Protein AF-R1E2N5-F1 (afdb_monomer)

Nearest PDB structures (foldseek):
  9ema-assembly1_F  TM=9.661E-01  e=1.087E-05  Homo sapiens
  9c57-assembly1_F  TM=9.559E-01  e=1.013E-05  Homo sapiens
  7zi4-assembly1_B  TM=9.377E-01  e=1.013E-05  Homo sapiens
  9b1e-assembly1_H  TM=9.699E-01  e=1.251E-03  Saccharomyces cerevisiae W303
  8oor-assembly1_E  TM=9.744E-01  e=2.367E-03  Thermochaetoides thermophila

Secondary structure (DSSP, 8-state):
-TTTS-HHHHHHHHHHHHHHHHHTT-SS--HHHHHHHHHHS--HHHHHHHHHHTTTTTTHHHHHHHHHHHHHTT-

Solvent-accessible surface area (backbone atoms only — not comparable to full-atom values): 4450 Å² total; per-residue (Å²): 97,60,84,82,48,52,59,68,58,40,52,51,47,55,57,50,15,48,53,46,19,53,72,75,69,45,94,64,77,48,70,66,29,45,54,53,42,57,74,74,51,77,53,72,71,60,49,52,50,51,50,63,76,43,33,71,82,40,78,56,46,68,50,54,61,56,57,55,60,64,63,64,77,75,119

Organism: Emiliania huxleyi (NCBI:txid2903)

InterPro domains:
  IPR027238 RuvB-like [PTHR11093] (1-60)
  IPR041048 RuvB-like, AAA-lid domain [PF17856] (1-43)

pLDDT: mean 83.12, std 17.19, range [40.06, 97.5]

Foldseek 3Di:
DVVVAPVVVVVVLVVQQVVQCVVVVHPDRDVVSSVVVPVVDDGPVVVVVVCVVCVCVDPNVVVVVVVVVVVVVPD

Sequence (75 aa):
IGVETSLRYAIQMIIASALVCAKRKGVEVEVEDIKKVYSLFVDVKRSTQFLVEYQNEFLFSEMQDNDADMTDART

Structure (mmCIF, N/CA/C/O backbone):
data_AF-R1E2N5-F1
#
_entry.id   AF-R1E2N5-F1
#
loop_
_atom_site.group_PDB
_atom_site.id
_atom_site.type_symbol
_atom_site.label_atom_id
_atom_site.label_alt_id
_atom_site.label_comp_id
_atom_site.label_asym_id
_atom_site.label_entity_id
_atom_site.label_seq_id
_atom_site.pdbx_PDB_ins_code
_atom_site.Cartn_x
_atom_site.Cartn_y
_atom_site.Cartn_z
_atom_site.occupancy
_atom_site.B_iso_or_equiv
_atom_site.auth_seq_id
_atom_site.auth_comp_id
_atom_site.auth_asym_id
_atom_site.auth_atom_id
_atom_site.pdbx_PDB_model_num
ATOM 1 N N . ILE A 1 1 ? -7.361 -1.313 -7.197 1.00 68.94 1 ILE A N 1
ATOM 2 C CA . ILE A 1 1 ? -6.312 -2.138 -6.528 1.00 68.94 1 ILE A CA 1
ATOM 3 C C . ILE A 1 1 ? -6.141 -3.528 -7.154 1.00 68.94 1 ILE A C 1
ATOM 5 O O . ILE A 1 1 ? -5.139 -3.720 -7.825 1.00 68.94 1 ILE A O 1
ATOM 9 N N . GLY A 1 2 ? -7.059 -4.494 -6.997 1.00 71.38 2 GLY A N 1
ATOM 10 C CA . GLY A 1 2 ? -6.844 -5.878 -7.485 1.00 71.38 2 GLY A CA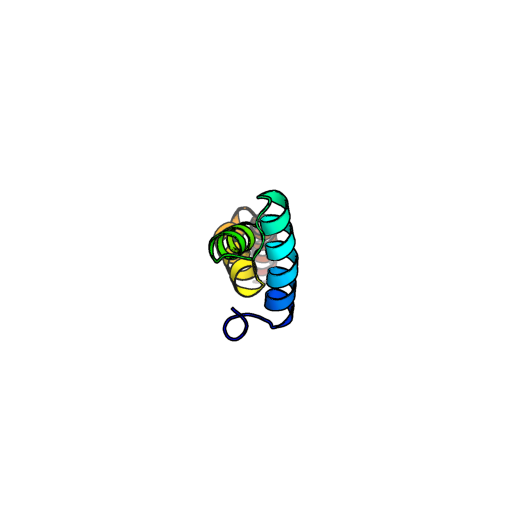 1
ATOM 11 C C . GLY A 1 2 ? -6.754 -6.056 -9.011 1.00 71.38 2 GLY A C 1
ATOM 12 O O . GLY A 1 2 ? -6.180 -7.03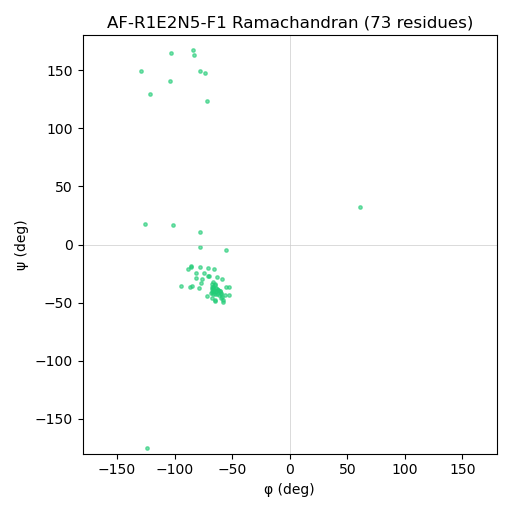6 -9.468 1.00 71.38 2 GLY A O 1
ATOM 13 N N . VAL A 1 3 ? -7.292 -5.103 -9.781 1.00 78.56 3 VAL A N 1
ATOM 14 C CA . VAL A 1 3 ? -7.208 -5.073 -11.256 1.00 78.56 3 VAL A CA 1
ATOM 15 C C . VAL A 1 3 ? -6.023 -4.227 -11.745 1.00 78.56 3 VAL A C 1
ATOM 17 O O . VAL A 1 3 ? -5.379 -4.554 -12.734 1.00 78.56 3 VAL A O 1
ATOM 20 N N . GLU A 1 4 ? -5.711 -3.135 -11.044 1.00 82.19 4 GLU A N 1
ATOM 21 C CA . GLU A 1 4 ? -4.658 -2.180 -11.438 1.00 82.19 4 GLU A CA 1
ATOM 22 C C . GLU A 1 4 ? -3.248 -2.651 -11.044 1.00 82.19 4 GLU A C 1
ATOM 24 O O . GLU A 1 4 ? -2.254 -2.317 -11.700 1.00 82.19 4 GLU A O 1
ATOM 29 N N . THR A 1 5 ? -3.167 -3.436 -9.969 1.00 86.31 5 THR A N 1
ATOM 30 C CA . THR A 1 5 ? -1.938 -3.988 -9.383 1.00 86.31 5 THR A CA 1
ATOM 31 C C . THR A 1 5 ? -2.029 -5.515 -9.306 1.00 86.31 5 THR A C 1
ATOM 33 O O . THR A 1 5 ? -2.982 -6.117 -9.791 1.00 86.31 5 THR A O 1
ATOM 36 N N . SER A 1 6 ? -1.036 -6.173 -8.701 1.00 91.19 6 SER A N 1
ATOM 37 C CA . SER A 1 6 ? -1.073 -7.631 -8.537 1.00 91.19 6 SER A CA 1
ATOM 38 C C . SER A 1 6 ? -2.069 -8.081 -7.460 1.00 91.19 6 SER A C 1
ATOM 40 O O . SER A 1 6 ? -2.204 -7.442 -6.415 1.00 91.19 6 SER A O 1
ATOM 42 N N . LEU A 1 7 ? -2.681 -9.254 -7.656 1.00 92.81 7 LEU A N 1
ATOM 43 C CA . LEU A 1 7 ? -3.526 -9.899 -6.642 1.00 92.81 7 LEU A CA 1
ATOM 44 C C . LEU A 1 7 ? -2.784 -10.091 -5.307 1.00 92.81 7 LEU A C 1
ATOM 46 O O . LEU A 1 7 ? -3.356 -9.900 -4.239 1.00 92.81 7 LEU A O 1
ATOM 50 N N . ARG A 1 8 ? -1.483 -10.401 -5.365 1.00 93.75 8 ARG A N 1
ATOM 51 C CA . ARG A 1 8 ? -0.623 -10.528 -4.179 1.00 93.75 8 ARG A CA 1
ATOM 52 C C . ARG A 1 8 ? -0.556 -9.231 -3.377 1.00 93.75 8 ARG A C 1
ATOM 54 O O . ARG A 1 8 ? -0.701 -9.266 -2.160 1.00 93.75 8 ARG A O 1
ATOM 61 N N . TYR A 1 9 ? -0.366 -8.102 -4.056 1.00 95.00 9 TYR A N 1
ATOM 62 C CA . TYR A 1 9 ? -0.350 -6.792 -3.410 1.00 95.00 9 TYR A CA 1
ATOM 63 C C . TYR A 1 9 ? -1.714 -6.470 -2.787 1.00 95.00 9 TYR A C 1
ATOM 65 O O . TYR A 1 9 ? -1.775 -6.021 -1.648 1.00 95.00 9 TYR A O 1
ATOM 73 N N . ALA A 1 10 ? -2.819 -6.796 -3.466 1.00 94.50 10 ALA A N 1
ATOM 74 C CA . ALA A 1 10 ? -4.157 -6.626 -2.898 1.00 94.50 10 ALA A CA 1
ATOM 75 C C . ALA A 1 10 ? -4.359 -7.437 -1.600 1.00 94.50 10 ALA A C 1
ATOM 77 O O . ALA A 1 10 ? -4.896 -6.906 -0.631 1.00 94.50 10 ALA A O 1
ATOM 78 N N . ILE A 1 11 ? -3.875 -8.683 -1.538 1.00 94.88 11 ILE A N 1
ATOM 79 C CA . ILE A 1 11 ? -3.923 -9.510 -0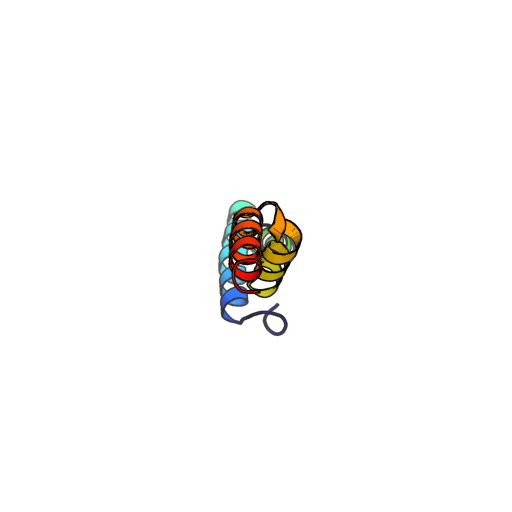.317 1.00 94.88 11 ILE A CA 1
ATOM 80 C C . ILE A 1 11 ? -3.088 -8.885 0.809 1.00 94.88 11 ILE A C 1
ATOM 82 O O . ILE A 1 11 ? -3.543 -8.816 1.951 1.00 94.88 11 ILE A O 1
ATOM 86 N N . GLN A 1 12 ? -1.891 -8.382 0.495 1.00 95.06 12 GLN A N 1
ATOM 87 C CA . GLN A 1 12 ? -1.047 -7.677 1.466 1.00 95.06 12 GLN A CA 1
ATOM 88 C C . GLN A 1 12 ? -1.745 -6.424 2.019 1.00 95.06 12 GLN A C 1
ATOM 90 O O . GLN A 1 12 ? -1.686 -6.184 3.225 1.00 95.06 12 GLN A O 1
ATOM 95 N N . MET A 1 13 ? -2.461 -5.672 1.174 1.00 95.00 13 MET A N 1
ATOM 96 C CA . MET A 1 13 ? -3.278 -4.530 1.606 1.00 95.00 13 MET A CA 1
ATOM 97 C C . MET A 1 13 ? -4.390 -4.943 2.566 1.00 95.00 13 MET A C 1
ATOM 99 O O . MET A 1 13 ? -4.553 -4.290 3.588 1.00 95.00 13 MET A O 1
ATOM 103 N N . ILE A 1 14 ? -5.105 -6.042 2.303 1.00 95.38 14 ILE A N 1
ATOM 104 C CA . ILE A 1 14 ? -6.171 -6.531 3.197 1.00 95.38 14 ILE A CA 1
ATOM 105 C C . ILE A 1 14 ? -5.618 -6.800 4.603 1.00 95.38 14 ILE A C 1
ATOM 107 O O . ILE A 1 14 ? -6.170 -6.317 5.592 1.00 95.38 14 ILE A O 1
ATOM 111 N N . ILE A 1 15 ? -4.501 -7.527 4.693 1.00 96.50 15 ILE A N 1
ATOM 112 C CA . ILE A 1 15 ? -3.884 -7.884 5.978 1.00 96.50 15 ILE A CA 1
ATOM 113 C C . ILE A 1 15 ? -3.397 -6.628 6.707 1.00 96.50 15 ILE A C 1
ATOM 115 O O . ILE A 1 15 ? -3.698 -6.430 7.883 1.00 96.50 15 ILE A O 1
ATOM 119 N N . ALA A 1 16 ? -2.667 -5.752 6.016 1.00 97.12 16 ALA A N 1
ATOM 120 C CA . ALA A 1 16 ? -2.120 -4.552 6.633 1.00 97.12 16 ALA A CA 1
ATOM 121 C C . ALA A 1 16 ? -3.218 -3.558 7.051 1.00 97.12 16 ALA A C 1
ATOM 123 O O . ALA A 1 16 ? -3.116 -2.960 8.122 1.00 97.12 16 ALA A O 1
ATOM 124 N N . SER A 1 17 ? -4.295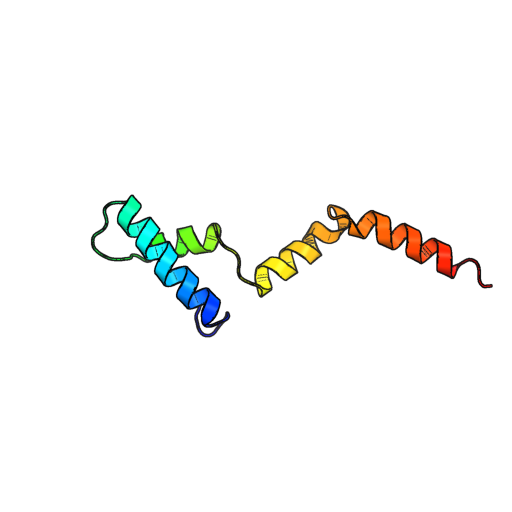 -3.412 6.274 1.00 97.31 17 SER A N 1
ATOM 125 C CA . SER A 1 17 ? -5.423 -2.544 6.635 1.00 97.31 17 SER A CA 1
ATOM 126 C C . SER A 1 17 ? -6.189 -3.076 7.84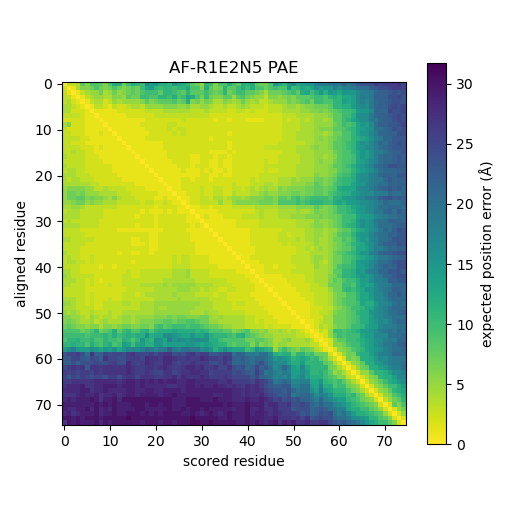1 1.00 97.31 17 SER A C 1
ATOM 128 O O . SER A 1 17 ? -6.595 -2.281 8.684 1.00 97.31 17 SER A O 1
ATOM 130 N N . ALA A 1 18 ? -6.296 -4.399 8.004 1.00 97.25 18 ALA A N 1
ATOM 131 C CA . ALA A 1 18 ? -6.843 -4.993 9.223 1.00 97.25 18 ALA A CA 1
ATOM 132 C C . ALA A 1 18 ? -5.995 -4.654 10.464 1.00 97.25 18 ALA A C 1
ATOM 134 O O . ALA A 1 18 ? -6.542 -4.331 11.518 1.00 97.25 18 ALA A O 1
ATOM 135 N N . LEU A 1 19 ? -4.661 -4.642 10.342 1.00 97.19 19 LEU A N 1
ATOM 136 C CA . LEU A 1 19 ? -3.766 -4.236 11.435 1.00 97.19 19 LEU A CA 1
ATOM 137 C C . LEU A 1 19 ? -3.894 -2.744 11.771 1.00 97.19 19 LEU A C 1
ATOM 139 O O . LEU A 1 19 ? -3.857 -2.368 12.944 1.00 97.19 19 LEU A O 1
ATOM 143 N N . VAL A 1 20 ? -4.062 -1.883 10.763 1.00 97.44 20 VAL A N 1
ATOM 144 C CA . VAL A 1 20 ? -4.300 -0.446 10.978 1.00 97.44 20 VAL A CA 1
ATOM 145 C C . VAL A 1 20 ? -5.657 -0.211 11.647 1.00 97.44 20 VAL A C 1
ATOM 147 O O . VAL A 1 20 ? -5.715 0.539 12.626 1.00 97.44 20 VAL A O 1
ATOM 150 N N . CYS A 1 21 ? -6.700 -0.921 11.210 1.00 97.50 21 CYS A N 1
ATOM 151 C CA . CYS A 1 21 ? -8.020 -0.903 11.836 1.00 97.50 21 CYS A CA 1
ATOM 152 C C . CYS A 1 21 ? -7.948 -1.333 13.312 1.00 97.50 21 CYS A C 1
ATOM 154 O O . CYS A 1 21 ? -8.427 -0.631 14.206 1.00 97.50 21 CYS A O 1
ATOM 156 N N . ALA A 1 22 ? -7.262 -2.441 13.601 1.00 97.19 22 ALA A N 1
ATOM 157 C CA . ALA A 1 22 ? -7.057 -2.907 14.970 1.00 97.19 22 ALA A CA 1
ATOM 158 C C . ALA A 1 22 ? -6.293 -1.874 15.818 1.00 97.19 22 ALA A C 1
ATOM 160 O O . ALA A 1 22 ? -6.656 -1.614 16.966 1.00 97.19 22 ALA A O 1
ATOM 161 N N . LYS A 1 23 ? -5.278 -1.212 15.245 1.00 96.56 23 LYS A N 1
ATOM 162 C CA . LYS A 1 23 ? -4.506 -0.160 15.924 1.00 96.56 23 LYS A CA 1
ATOM 163 C C . LYS A 1 23 ? -5.356 1.064 16.277 1.00 96.56 23 LYS A C 1
ATOM 165 O O . LYS A 1 23 ? -5.152 1.635 17.347 1.00 96.56 23 LYS A O 1
ATOM 170 N N . ARG A 1 24 ? -6.307 1.465 15.423 1.00 95.56 24 ARG A N 1
ATOM 171 C CA . ARG A 1 24 ? -7.271 2.542 15.737 1.00 95.56 24 ARG A CA 1
ATOM 172 C C . ARG A 1 24 ? -8.415 2.087 16.652 1.00 95.56 24 ARG A C 1
ATOM 174 O O . ARG A 1 24 ? -9.234 2.919 17.023 1.00 95.56 24 ARG A O 1
ATOM 181 N N . LYS A 1 25 ? -8.454 0.801 17.035 1.00 96.31 25 LYS A N 1
ATOM 182 C CA . LYS A 1 25 ? -9.557 0.152 17.768 1.00 96.31 25 LYS A CA 1
ATOM 183 C C . LYS A 1 25 ? -10.887 0.188 16.996 1.00 96.31 25 LYS A C 1
ATOM 185 O O . LYS A 1 25 ? -11.951 0.283 17.600 1.00 96.31 25 LYS A O 1
ATOM 190 N N . GLY A 1 26 ? -10.813 0.140 15.666 1.00 93.88 26 GLY A N 1
ATOM 191 C CA . GLY A 1 26 ? -11.972 0.058 14.782 1.00 93.88 26 GLY A CA 1
ATOM 192 C C . GLY A 1 26 ? -12.534 -1.362 14.724 1.00 93.88 26 GLY A C 1
ATOM 193 O O . GLY A 1 26 ? -11.792 -2.334 14.875 1.00 93.88 26 GLY A O 1
ATOM 194 N N . VAL A 1 27 ? -13.845 -1.469 14.511 1.00 94.69 27 VAL A N 1
ATOM 195 C CA . VAL A 1 27 ? -14.553 -2.756 14.392 1.00 94.69 27 VAL A CA 1
ATOM 196 C C . VAL A 1 27 ? -14.488 -3.293 12.960 1.00 94.69 27 VAL A C 1
ATOM 198 O O . VAL A 1 27 ? -14.345 -4.496 12.760 1.00 94.69 27 VAL A O 1
ATOM 201 N N . GLU A 1 28 ? -14.535 -2.401 11.971 1.00 96.62 28 GLU A N 1
ATOM 202 C CA . GLU A 1 28 ? -14.516 -2.736 10.547 1.00 96.62 28 GLU A CA 1
ATOM 203 C C . GLU A 1 28 ? -13.453 -1.922 9.812 1.00 96.62 28 GLU A C 1
ATOM 205 O O . GLU A 1 28 ? -13.148 -0.789 10.185 1.00 96.62 28 GLU A O 1
ATOM 210 N N . VAL A 1 29 ? -12.879 -2.502 8.759 1.00 96.62 29 VAL A N 1
ATOM 211 C CA . VAL A 1 29 ? -11.860 -1.828 7.951 1.00 96.62 29 VAL A CA 1
ATOM 212 C C . VAL A 1 29 ? -12.513 -0.724 7.129 1.00 96.62 29 VAL A C 1
ATOM 214 O O . VAL A 1 29 ? -13.409 -0.982 6.327 1.00 96.62 29 VAL A O 1
ATOM 217 N N . GLU A 1 30 ? -12.016 0.498 7.284 1.00 96.94 30 GLU A N 1
ATOM 218 C CA . GLU A 1 30 ? -12.495 1.659 6.542 1.00 96.94 30 GLU A CA 1
ATOM 219 C C . GLU A 1 30 ? -11.533 2.042 5.410 1.00 96.94 30 GLU A C 1
ATOM 221 O O . GLU A 1 30 ? -10.366 1.645 5.362 1.00 96.94 30 GLU A O 1
ATOM 226 N N . VAL A 1 31 ? -12.010 2.874 4.481 1.00 95.62 31 VAL A N 1
ATOM 227 C CA . VAL A 1 31 ? -11.195 3.368 3.357 1.00 95.62 31 VAL A CA 1
ATOM 228 C C . VAL A 1 31 ? -9.955 4.128 3.846 1.00 95.62 31 VAL A C 1
ATOM 230 O O . VAL A 1 31 ? -8.918 4.110 3.183 1.00 95.62 31 VAL A O 1
ATOM 233 N N . GLU A 1 32 ? -10.031 4.774 5.009 1.00 95.94 32 GLU A N 1
ATOM 234 C CA . GLU A 1 32 ? -8.895 5.460 5.631 1.00 95.94 32 GLU A CA 1
ATOM 235 C C . GLU A 1 32 ? -7.753 4.501 5.986 1.00 95.94 32 GLU A C 1
ATOM 237 O O . GLU A 1 32 ? -6.584 4.817 5.743 1.00 95.94 32 GLU A O 1
ATOM 242 N N . ASP A 1 33 ? -8.083 3.300 6.469 1.00 96.81 33 ASP A N 1
ATOM 243 C CA . ASP A 1 33 ? -7.105 2.260 6.787 1.00 96.81 33 ASP A CA 1
ATOM 244 C C . ASP A 1 33 ? -6.378 1.809 5.511 1.00 96.81 33 ASP A C 1
ATOM 246 O O . ASP A 1 33 ? -5.158 1.638 5.500 1.00 96.81 33 ASP A O 1
ATOM 250 N N . ILE A 1 34 ? -7.108 1.681 4.400 1.00 95.25 34 ILE A N 1
ATOM 251 C CA . ILE A 1 34 ? -6.550 1.318 3.089 1.00 95.25 34 ILE A CA 1
ATOM 252 C C . ILE A 1 34 ? -5.651 2.431 2.550 1.00 95.25 34 ILE A C 1
ATOM 254 O O . ILE A 1 34 ? -4.531 2.158 2.120 1.00 95.25 34 ILE A O 1
ATOM 258 N N . LYS A 1 35 ? -6.095 3.692 2.607 1.00 95.38 35 LYS A N 1
ATOM 259 C CA . LYS A 1 35 ? -5.306 4.850 2.153 1.00 95.38 35 LYS A CA 1
ATOM 260 C C . LYS A 1 35 ? -3.990 4.973 2.915 1.00 95.38 35 LYS A C 1
ATOM 262 O O . LYS A 1 35 ? -2.950 5.203 2.303 1.00 95.38 35 LYS A O 1
ATOM 267 N N . LYS A 1 36 ? -4.025 4.767 4.232 1.00 95.94 36 LYS A N 1
ATOM 268 C CA . LYS A 1 36 ? -2.835 4.808 5.085 1.00 95.94 36 LYS A CA 1
ATOM 269 C C . LYS A 1 36 ? -1.846 3.697 4.755 1.00 95.94 36 LYS A C 1
ATOM 271 O O . LYS A 1 36 ? -0.647 3.933 4.701 1.00 95.94 36 LYS A O 1
ATOM 276 N N . VAL A 1 37 ? -2.326 2.481 4.519 1.00 96.44 37 VAL A N 1
ATOM 277 C CA . VAL A 1 37 ? -1.452 1.375 4.109 1.00 96.44 37 VAL A CA 1
ATOM 278 C C . VAL A 1 37 ? -0.881 1.625 2.711 1.00 96.44 37 VAL A C 1
ATOM 280 O O . VAL A 1 37 ? 0.309 1.416 2.501 1.00 96.44 37 VAL A O 1
ATOM 283 N N . TYR A 1 38 ? -1.687 2.139 1.782 1.00 94.50 38 TYR A N 1
ATOM 284 C CA . TYR A 1 38 ? -1.267 2.448 0.412 1.00 94.50 38 TYR A CA 1
ATOM 285 C C . TYR A 1 38 ? -0.178 3.531 0.327 1.00 94.50 38 TYR A C 1
ATOM 287 O O . TYR A 1 38 ? 0.608 3.539 -0.626 1.00 94.50 38 TYR A O 1
ATOM 295 N N . SER A 1 39 ? -0.125 4.443 1.304 1.00 94.88 39 SER A N 1
ATOM 296 C CA . SER A 1 39 ? 0.954 5.429 1.423 1.00 94.88 39 SER A CA 1
ATOM 297 C C . SER A 1 39 ? 2.216 4.867 2.083 1.00 94.88 39 SER A C 1
ATOM 299 O O . SER A 1 39 ? 3.293 5.406 1.871 1.00 94.88 39 SER A O 1
ATOM 301 N N . LEU A 1 40 ? 2.092 3.818 2.903 1.00 95.69 40 LEU A N 1
ATOM 302 C CA . LEU A 1 40 ? 3.221 3.189 3.599 1.00 95.69 40 LEU A CA 1
ATOM 303 C C . LEU A 1 40 ? 3.914 2.123 2.748 1.00 95.69 40 LEU A C 1
ATOM 305 O O . LEU A 1 40 ? 5.129 1.968 2.822 1.00 95.69 40 LEU A O 1
ATOM 309 N N . PHE A 1 41 ? 3.145 1.376 1.960 1.00 95.12 41 PHE A N 1
ATOM 310 C CA . PHE A 1 41 ? 3.637 0.259 1.168 1.00 95.12 41 PHE A CA 1
ATOM 311 C C . PHE A 1 41 ? 3.345 0.496 -0.309 1.00 95.12 41 PHE A C 1
ATOM 313 O O . PHE A 1 41 ? 2.223 0.806 -0.712 1.00 95.12 41 PHE A O 1
ATOM 320 N N . VAL A 1 42 ? 4.383 0.344 -1.120 1.00 93.31 42 VAL A N 1
ATOM 321 C CA . VAL A 1 42 ? 4.361 0.658 -2.546 1.00 93.31 42 VAL A CA 1
ATOM 322 C C . VAL A 1 42 ? 4.274 -0.641 -3.346 1.00 93.31 42 VAL A C 1
ATOM 324 O O . VAL A 1 42 ? 4.882 -1.645 -2.981 1.00 93.31 42 VAL A O 1
ATOM 327 N N . ASP A 1 43 ? 3.493 -0.646 -4.426 1.00 94.88 43 ASP A N 1
ATOM 328 C CA . ASP A 1 43 ? 3.447 -1.782 -5.349 1.00 94.88 43 ASP A CA 1
ATOM 329 C C . ASP A 1 43 ? 4.582 -1.711 -6.377 1.00 94.88 43 ASP A C 1
ATOM 331 O O . ASP A 1 43 ? 5.214 -0.673 -6.561 1.00 94.88 43 ASP A O 1
ATOM 335 N N . VAL A 1 44 ? 4.790 -2.815 -7.098 1.00 91.62 44 VAL A N 1
ATOM 336 C CA . VAL A 1 44 ? 5.901 -2.967 -8.048 1.00 91.62 44 VAL A CA 1
ATOM 337 C C . VAL A 1 44 ? 5.973 -1.825 -9.068 1.00 91.62 44 VAL A C 1
ATOM 339 O O . VAL A 1 44 ? 7.057 -1.303 -9.309 1.00 91.62 44 VAL A O 1
ATOM 342 N N . LYS A 1 45 ? 4.843 -1.390 -9.646 1.00 91.00 45 LYS A N 1
ATOM 343 C CA . LYS A 1 45 ? 4.854 -0.362 -10.702 1.00 91.00 45 LYS A CA 1
ATOM 344 C C . LYS A 1 45 ? 5.348 0.974 -10.155 1.00 91.00 45 LYS A C 1
ATOM 346 O O . LYS A 1 45 ? 6.232 1.589 -10.745 1.0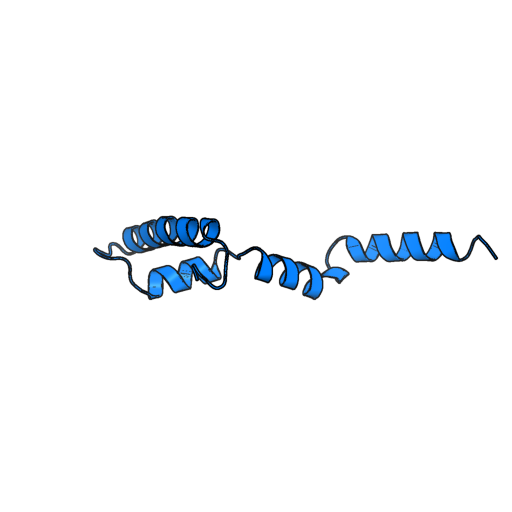0 91.00 45 LYS A O 1
ATOM 351 N N . ARG A 1 46 ? 4.811 1.384 -9.003 1.00 92.62 46 ARG A N 1
ATOM 352 C CA . ARG A 1 46 ? 5.216 2.621 -8.324 1.00 92.62 46 ARG A CA 1
ATOM 353 C C . ARG A 1 46 ? 6.650 2.544 -7.799 1.00 92.62 46 ARG A C 1
ATOM 355 O O . ARG A 1 46 ? 7.368 3.530 -7.892 1.00 92.62 46 ARG A O 1
ATOM 362 N N . SER A 1 47 ? 7.101 1.386 -7.308 1.00 92.25 47 SER A N 1
ATOM 363 C CA . SER A 1 47 ? 8.495 1.233 -6.869 1.00 92.25 47 SER A CA 1
ATOM 364 C C . SER A 1 47 ? 9.483 1.332 -8.030 1.00 92.25 47 SER A C 1
ATOM 366 O O . SER A 1 47 ? 10.549 1.910 -7.869 1.00 92.25 47 SER A O 1
ATOM 368 N N . THR A 1 48 ? 9.133 0.817 -9.213 1.00 91.25 48 THR A N 1
ATOM 369 C CA . THR A 1 48 ? 9.983 0.951 -10.403 1.00 91.25 48 THR A CA 1
ATOM 370 C C . THR A 1 48 ? 10.039 2.396 -10.885 1.00 91.25 48 THR A C 1
ATOM 372 O O . THR A 1 48 ? 11.120 2.873 -11.204 1.00 91.25 48 THR A O 1
ATOM 375 N N . GLN A 1 49 ? 8.907 3.107 -10.896 1.00 90.88 49 GLN A N 1
ATOM 376 C CA . GLN A 1 49 ? 8.882 4.538 -11.225 1.00 90.88 49 GLN A CA 1
ATOM 377 C C . GLN A 1 49 ? 9.754 5.349 -10.266 1.00 90.88 49 GLN A C 1
ATOM 379 O O . GLN A 1 49 ? 10.583 6.124 -10.725 1.00 90.88 49 GLN A O 1
ATOM 384 N N . PHE A 1 50 ? 9.653 5.085 -8.961 1.00 90.12 50 PHE A N 1
ATOM 385 C CA . PHE A 1 50 ? 10.508 5.719 -7.960 1.00 90.12 50 PHE A CA 1
ATOM 386 C C . PHE A 1 50 ? 12.003 5.496 -8.249 1.00 90.12 50 PHE A C 1
ATOM 388 O O . PHE A 1 50 ? 12.790 6.431 -8.203 1.00 90.12 50 PHE A O 1
ATOM 395 N N . LEU A 1 51 ? 12.415 4.280 -8.618 1.00 87.06 51 LEU A N 1
ATOM 396 C CA . LEU A 1 51 ? 13.819 4.019 -8.962 1.00 87.06 51 LEU A CA 1
ATOM 397 C C . LEU A 1 51 ? 14.291 4.770 -10.213 1.00 87.06 51 LEU A C 1
ATOM 399 O O . LEU A 1 51 ? 15.452 5.159 -10.273 1.00 87.06 51 LEU A O 1
ATOM 403 N N . VAL A 1 52 ? 13.414 4.972 -11.198 1.00 86.56 52 VAL A N 1
ATOM 404 C CA . VAL A 1 52 ? 13.731 5.747 -12.408 1.00 86.56 52 VAL A CA 1
ATOM 405 C C . VAL A 1 52 ? 13.828 7.240 -12.088 1.00 86.56 52 VAL A C 1
ATOM 407 O O . VAL A 1 52 ? 14.766 7.898 -12.523 1.00 86.56 52 VAL A O 1
ATOM 410 N N . GLU A 1 53 ? 12.889 7.776 -11.306 1.00 88.25 53 GLU A N 1
ATOM 411 C CA . GLU A 1 53 ? 12.864 9.195 -10.924 1.00 88.25 53 GLU A CA 1
ATOM 412 C C . GLU A 1 53 ? 14.090 9.593 -10.094 1.00 88.25 53 GLU A C 1
ATOM 414 O O . GLU A 1 53 ? 14.654 10.665 -10.298 1.00 88.25 53 GLU A O 1
ATOM 419 N N . TYR A 1 54 ? 14.538 8.707 -9.205 1.00 85.50 54 TYR A N 1
ATOM 420 C CA . TYR A 1 54 ? 15.672 8.941 -8.310 1.00 85.50 54 TYR A CA 1
ATOM 421 C C . TYR A 1 54 ? 16.963 8.261 -8.786 1.00 85.50 54 TYR A C 1
ATOM 423 O O . TYR A 1 54 ? 17.909 8.117 -8.013 1.00 85.50 54 TYR A O 1
ATOM 431 N N . GLN A 1 55 ? 17.038 7.848 -10.058 1.00 78.75 55 GLN A N 1
ATOM 432 C CA . GLN A 1 55 ? 18.152 7.058 -10.600 1.00 78.75 55 GLN A CA 1
ATOM 433 C C . GLN A 1 55 ? 19.531 7.685 -10.331 1.00 78.75 55 GLN A C 1
ATOM 435 O O . GLN A 1 55 ? 20.476 6.956 -10.045 1.00 78.75 5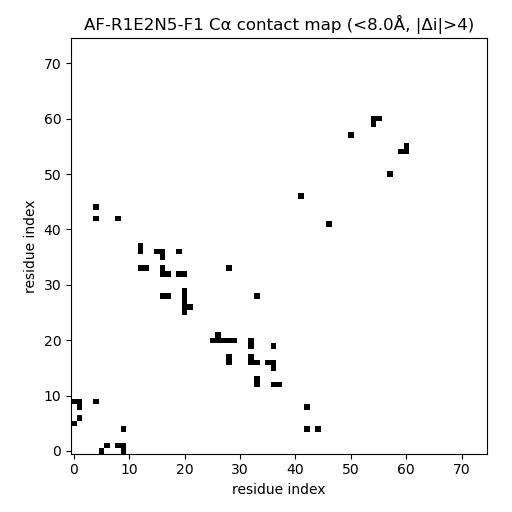5 GLN A O 1
ATOM 440 N N . ASN A 1 56 ? 19.631 9.018 -10.370 1.00 76.56 56 ASN A N 1
ATOM 441 C CA . ASN A 1 56 ? 20.879 9.759 -10.147 1.00 76.56 56 ASN A CA 1
ATOM 442 C C . ASN A 1 56 ? 21.366 9.728 -8.686 1.00 76.56 56 ASN A C 1
ATOM 444 O O . ASN A 1 56 ? 22.562 9.865 -8.434 1.00 76.56 56 ASN A O 1
ATOM 448 N N . GLU A 1 57 ? 20.445 9.576 -7.732 1.00 80.69 57 GLU A N 1
ATOM 449 C CA . GLU A 1 57 ? 20.740 9.483 -6.295 1.00 80.69 57 GLU A CA 1
ATOM 450 C C . GLU A 1 57 ? 21.061 8.044 -5.871 1.00 80.69 57 GLU A C 1
ATOM 452 O O . GLU A 1 57 ? 21.669 7.809 -4.826 1.00 80.69 57 GLU A O 1
ATOM 457 N N . PHE A 1 58 ? 20.659 7.071 -6.689 1.00 75.12 58 PHE A N 1
ATOM 458 C CA . PHE A 1 58 ? 21.080 5.687 -6.550 1.00 75.12 58 PHE A CA 1
ATOM 459 C C . PHE A 1 58 ? 22.440 5.466 -7.220 1.00 75.12 58 PHE A C 1
ATOM 461 O O . PHE A 1 58 ? 22.879 6.234 -8.071 1.00 75.12 58 PHE A O 1
ATOM 468 N N . LEU A 1 59 ? 23.088 4.354 -6.866 1.00 70.56 59 LEU A N 1
ATOM 469 C CA . LEU A 1 59 ? 24.428 3.950 -7.321 1.00 70.56 59 LEU A CA 1
ATOM 470 C C . LEU A 1 59 ? 24.605 3.870 -8.860 1.00 70.56 59 LEU A C 1
ATOM 472 O O . LEU A 1 59 ? 25.695 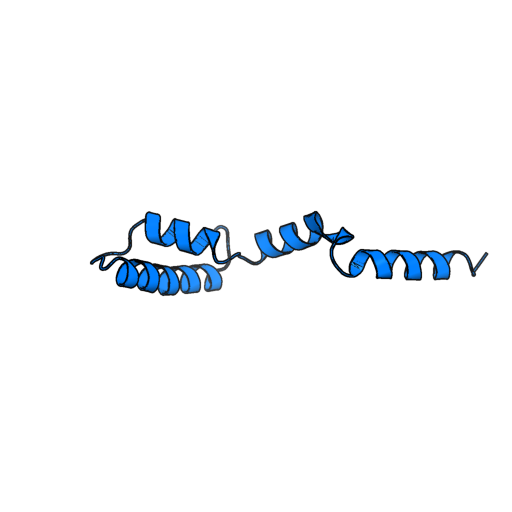3.593 -9.348 1.00 70.56 59 LEU A O 1
ATOM 476 N N . PHE A 1 60 ? 23.534 4.072 -9.632 1.00 59.31 60 PHE A N 1
ATOM 477 C CA . PHE A 1 60 ? 23.539 4.063 -11.092 1.00 59.31 60 PHE A CA 1
ATOM 478 C C . PHE A 1 60 ? 24.233 5.283 -11.712 1.00 59.31 60 PHE A C 1
ATOM 480 O O . PHE A 1 60 ? 24.648 5.183 -12.866 1.00 59.31 60 PHE A O 1
ATOM 487 N N . SER A 1 61 ? 24.399 6.392 -10.979 1.00 57.03 61 SER A N 1
ATOM 488 C CA . SER A 1 61 ? 25.193 7.538 -11.451 1.00 57.03 61 SER A CA 1
ATOM 489 C C . SER A 1 61 ? 26.682 7.196 -11.583 1.00 57.03 61 SER A C 1
ATOM 491 O O . SER A 1 61 ? 27.290 7.530 -12.591 1.00 57.03 61 SER A O 1
ATOM 493 N N . GLU A 1 62 ? 27.250 6.428 -10.647 1.00 56.03 62 GLU A N 1
ATOM 494 C CA . GLU A 1 62 ? 28.662 6.005 -10.704 1.00 56.03 62 GLU A CA 1
ATOM 495 C C . GLU A 1 62 ? 28.929 4.895 -11.743 1.00 56.03 62 GLU A C 1
ATOM 497 O O . GLU A 1 62 ? 30.049 4.744 -12.235 1.00 56.03 62 GLU A O 1
ATOM 502 N N . MET A 1 63 ? 27.910 4.099 -12.092 1.00 55.81 63 MET A N 1
ATOM 503 C CA . MET A 1 63 ? 28.040 3.029 -13.091 1.00 55.81 63 MET A CA 1
ATOM 504 C C . MET A 1 63 ? 27.995 3.552 -14.533 1.00 55.81 63 MET A C 1
ATOM 506 O O . MET A 1 63 ? 28.751 3.062 -15.368 1.00 55.81 63 MET A O 1
ATOM 510 N N . GLN A 1 64 ? 27.172 4.568 -14.828 1.00 55.25 64 GLN A N 1
ATOM 511 C CA . GLN A 1 64 ? 27.135 5.176 -16.167 1.00 55.25 64 GLN A CA 1
ATOM 512 C C . GLN A 1 64 ? 28.450 5.870 -16.539 1.00 55.25 64 GLN A C 1
ATOM 514 O O . GLN A 1 64 ? 28.862 5.783 -17.695 1.00 55.25 64 GLN A O 1
ATOM 519 N N . ASP A 1 65 ? 29.138 6.479 -15.571 1.00 54.94 65 ASP A N 1
ATOM 520 C CA . ASP A 1 65 ? 30.449 7.093 -15.808 1.00 54.94 65 ASP A CA 1
ATOM 521 C C . ASP A 1 65 ? 31.534 6.047 -16.137 1.00 54.94 65 ASP A C 1
ATOM 523 O O . ASP A 1 65 ? 32.416 6.312 -16.951 1.00 54.94 65 ASP A O 1
ATOM 527 N N . ASN A 1 66 ? 31.448 4.829 -15.583 1.00 52.84 66 ASN A N 1
ATOM 528 C CA . ASN A 1 66 ? 32.396 3.745 -15.885 1.00 52.84 66 ASN A CA 1
ATOM 529 C C . ASN A 1 66 ? 32.135 3.068 -17.244 1.00 52.84 66 ASN A C 1
ATOM 531 O O . ASN A 1 66 ? 33.081 2.646 -17.910 1.00 52.84 66 ASN A O 1
ATOM 535 N N . ASP A 1 67 ? 30.875 2.965 -17.678 1.00 52.72 67 ASP A N 1
ATOM 536 C CA . ASP A 1 67 ? 30.537 2.392 -18.989 1.00 52.72 67 ASP A CA 1
ATOM 537 C C . ASP A 1 67 ? 30.835 3.362 -20.150 1.00 52.72 67 ASP A C 1
ATOM 539 O O . ASP A 1 67 ? 31.180 2.920 -21.249 1.00 52.72 67 ASP A O 1
ATOM 543 N N . ALA A 1 68 ? 30.760 4.679 -19.917 1.00 54.41 68 ALA A N 1
ATOM 544 C CA . ALA A 1 68 ? 31.124 5.692 -20.911 1.00 54.41 68 ALA A CA 1
ATOM 545 C C . ALA A 1 68 ? 32.632 5.677 -21.237 1.00 54.41 68 ALA A C 1
ATOM 547 O O . ALA A 1 68 ? 33.007 5.768 -22.410 1.00 54.41 68 ALA A O 1
ATOM 548 N N . ASP A 1 69 ? 33.486 5.472 -20.229 1.00 51.16 69 ASP A N 1
ATOM 549 C CA . ASP A 1 69 ? 34.952 5.441 -20.376 1.00 51.16 69 ASP A CA 1
ATOM 550 C C . ASP A 1 69 ? 35.446 4.184 -21.130 1.00 51.16 69 ASP A C 1
ATOM 552 O O . ASP A 1 69 ? 36.448 4.203 -21.845 1.00 51.16 69 ASP A O 1
ATOM 556 N N . MET A 1 70 ? 34.693 3.078 -21.077 1.00 54.00 70 MET A N 1
ATOM 557 C CA . MET A 1 70 ? 35.028 1.847 -21.810 1.00 54.00 70 MET A CA 1
ATOM 558 C C . MET A 1 70 ? 34.686 1.893 -23.309 1.00 54.00 70 MET A C 1
ATOM 560 O O . MET A 1 70 ? 35.219 1.089 -24.083 1.00 54.00 70 MET A O 1
ATOM 564 N N . THR A 1 71 ? 33.807 2.804 -23.739 1.00 53.12 71 THR A N 1
ATOM 565 C CA . THR A 1 71 ? 33.408 2.940 -25.153 1.00 53.12 71 THR A CA 1
ATOM 566 C C . THR A 1 71 ? 3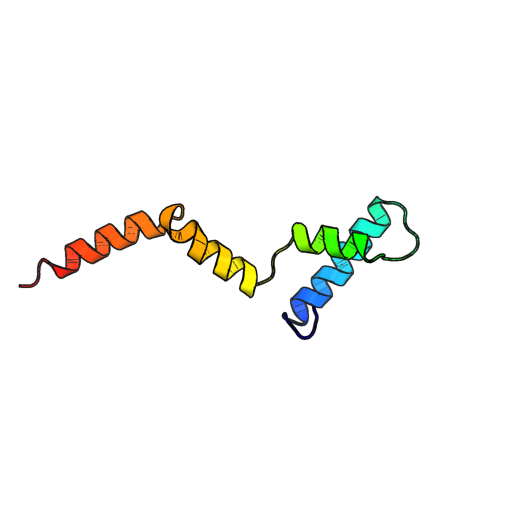4.291 3.880 -25.975 1.00 53.12 71 THR A C 1
ATOM 568 O O . THR A 1 71 ? 34.348 3.711 -27.193 1.00 53.12 71 THR A O 1
ATOM 571 N N . ASP A 1 72 ? 35.034 4.793 -25.340 1.00 49.44 72 ASP A N 1
ATOM 572 C CA . ASP A 1 72 ? 35.959 5.714 -26.027 1.00 49.44 72 ASP A CA 1
ATOM 573 C C . ASP A 1 72 ? 37.354 5.096 -26.266 1.00 49.44 72 ASP A C 1
ATOM 575 O O . ASP A 1 72 ? 38.086 5.480 -27.171 1.00 49.44 72 ASP A O 1
ATOM 579 N N . ALA A 1 73 ? 37.709 4.026 -25.545 1.00 52.69 73 ALA A N 1
ATOM 580 C CA . ALA A 1 73 ? 38.997 3.335 -25.698 1.00 52.69 73 ALA A CA 1
ATOM 581 C C . ALA A 1 73 ? 39.099 2.393 -26.928 1.00 52.69 73 ALA A C 1
ATOM 583 O O . ALA A 1 73 ? 40.030 1.586 -27.013 1.00 52.69 73 ALA A O 1
ATOM 584 N N . ARG A 1 74 ? 38.137 2.426 -27.865 1.00 46.69 74 ARG A N 1
ATOM 585 C CA . ARG A 1 74 ? 38.065 1.514 -29.033 1.00 46.69 74 ARG A CA 1
ATOM 586 C C . ARG A 1 74 ? 37.977 2.192 -30.410 1.00 46.69 74 ARG A C 1
ATOM 588 O O . ARG A 1 74 ? 37.643 1.499 -31.372 1.00 46.69 74 ARG A O 1
ATOM 595 N N . THR A 1 75 ? 38.320 3.475 -30.535 1.00 40.06 75 THR A N 1
ATOM 596 C CA . THR A 1 75 ? 38.472 4.137 -31.850 1.00 40.06 75 THR A CA 1
ATOM 597 C C . THR A 1 75 ? 39.917 4.535 -32.119 1.00 40.06 75 THR A C 1
ATOM 599 O O . THR A 1 75 ? 40.582 5.012 -31.177 1.00 40.06 75 THR A O 1
#

Radius of gyration: 20.11 Å; Cα contacts (8 Å, |Δi|>4): 36; chains: 1; bounding box: 54×20×50 Å

Mean predicted aligned error: 9.74 Å